Protein AF-A0A2V4BYX1-F1 (afdb_monomer_lite)

Foldseek 3Di:
DKWKWKDWQPDPDTDTDPDPDDDDPDFHKMKMKMDDPVDPPPIDIDIDTDHDWDDKDKDKDWDDDDPPPPDPPIDIDIDIDDTDD

pLDDT: mean 88.85, std 7.55, range [60.19, 96.19]

Radius of gyration: 26.19 Å; chains: 1; bounding box: 49×18×76 Å

Organism: NCBI:txid2211445

Structure (mmCIF, N/CA/C/O backbone):
data_AF-A0A2V4BYX1-F1
#
_entry.id   AF-A0A2V4BYX1-F1
#
loop_
_atom_site.group_PDB
_atom_site.id
_atom_site.type_symbol
_atom_site.label_atom_id
_atom_site.label_alt_id
_atom_site.label_comp_id
_atom_site.label_asym_id
_atom_site.label_entity_id
_atom_site.label_seq_id
_atom_site.pdbx_PDB_ins_code
_atom_site.Cartn_x
_atom_site.Cartn_y
_atom_site.Cartn_z
_atom_site.occupancy
_atom_site.B_iso_or_equiv
_atom_site.auth_seq_id
_atom_site.auth_comp_id
_atom_site.auth_asym_id
_atom_site.auth_atom_id
_atom_site.pdbx_PDB_model_num
ATOM 1 N N . ALA A 1 1 ? -12.578 -4.345 27.763 1.00 83.94 1 ALA A N 1
ATOM 2 C CA . ALA A 1 1 ? -12.572 -5.018 26.444 1.00 83.94 1 ALA A CA 1
ATOM 3 C C . ALA A 1 1 ? -12.127 -3.998 25.403 1.00 83.94 1 ALA A C 1
ATOM 5 O O . ALA A 1 1 ? -12.197 -2.821 25.712 1.00 83.94 1 ALA A O 1
ATOM 6 N N . TYR A 1 2 ? -11.653 -4.400 24.225 1.00 89.62 2 TYR A N 1
ATOM 7 C CA . TYR A 1 2 ? -11.264 -3.449 23.177 1.00 89.62 2 TYR A CA 1
ATOM 8 C C . TYR A 1 2 ? -12.130 -3.655 21.940 1.00 89.62 2 TYR A C 1
ATOM 10 O O . TYR A 1 2 ? -12.414 -4.797 21.578 1.00 89.62 2 TYR A O 1
ATOM 18 N N . SER A 1 3 ? -12.522 -2.559 21.295 1.00 92.19 3 SER A N 1
ATOM 19 C CA . SER A 1 3 ? -13.131 -2.582 19.966 1.00 92.19 3 SER A CA 1
ATOM 20 C C . SER A 1 3 ? -12.177 -1.977 18.946 1.00 92.19 3 SER A C 1
ATOM 22 O O . SER A 1 3 ? -11.511 -0.976 19.222 1.00 92.19 3 SER A O 1
ATOM 24 N N . TYR A 1 4 ? -12.144 -2.585 17.766 1.00 94.00 4 TYR A N 1
ATOM 25 C CA . TYR A 1 4 ? -11.274 -2.203 16.664 1.00 94.00 4 TYR A CA 1
ATOM 26 C C . TYR A 1 4 ? -12.132 -1.776 15.486 1.00 94.00 4 TYR A C 1
ATOM 28 O O . TYR A 1 4 ? -13.142 -2.410 15.180 1.00 94.00 4 TYR A O 1
ATOM 36 N N . GLU A 1 5 ? -11.729 -0.714 14.814 1.00 94.38 5 GLU A N 1
ATOM 37 C CA . GLU A 1 5 ? -12.414 -0.234 13.627 1.00 94.38 5 GLU A CA 1
ATOM 38 C C . GLU A 1 5 ? -11.428 0.431 12.667 1.00 94.38 5 GLU A C 1
ATOM 40 O O . GLU A 1 5 ? -10.378 0.939 13.066 1.00 94.38 5 GLU A O 1
ATOM 45 N N . VAL A 1 6 ? -11.767 0.411 11.384 1.00 9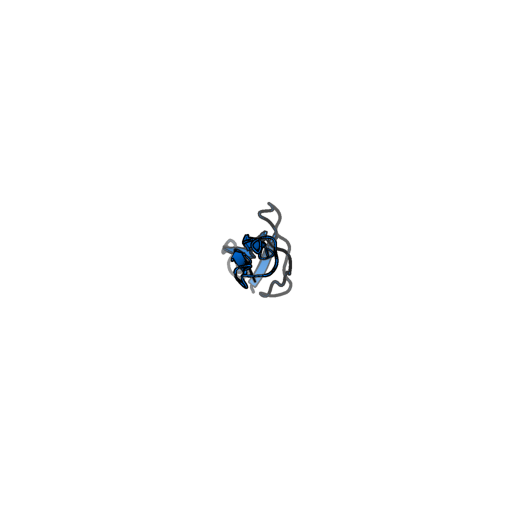5.44 6 VAL A N 1
ATOM 46 C CA . VAL A 1 6 ? -10.915 0.900 10.300 1.00 95.44 6 VAL A CA 1
ATOM 47 C C . VAL A 1 6 ? -11.706 1.793 9.362 1.00 95.44 6 VAL A C 1
ATOM 49 O O . VAL A 1 6 ? -12.827 1.473 8.971 1.00 95.44 6 VAL A O 1
ATOM 52 N N . SER A 1 7 ? -11.102 2.906 8.976 1.00 95.06 7 SER A N 1
ATOM 53 C CA . SER A 1 7 ? -11.507 3.691 7.822 1.00 95.06 7 SER A CA 1
ATOM 54 C C . SER A 1 7 ? -10.539 3.418 6.674 1.00 95.06 7 SER A C 1
ATOM 56 O O . SER A 1 7 ? -9.325 3.549 6.835 1.00 95.06 7 SER A O 1
ATOM 58 N N . ALA A 1 8 ? -11.072 3.016 5.522 1.00 92.06 8 ALA A N 1
ATOM 59 C CA . ALA A 1 8 ? -10.291 2.763 4.318 1.00 92.06 8 ALA A CA 1
ATOM 60 C C . ALA A 1 8 ? -10.211 4.015 3.433 1.00 92.06 8 ALA A C 1
ATOM 62 O O . ALA A 1 8 ? -11.171 4.779 3.326 1.00 92.06 8 ALA A O 1
ATOM 63 N N . ASN A 1 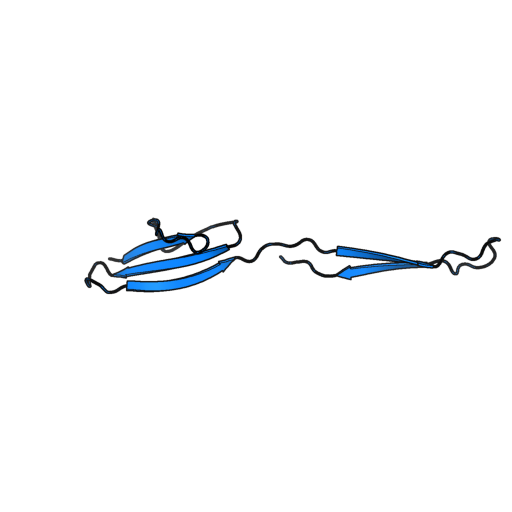9 ? -9.070 4.191 2.768 1.00 81.62 9 ASN A N 1
ATOM 64 C CA . ASN A 1 9 ? -8.795 5.227 1.768 1.00 81.62 9 ASN A CA 1
ATOM 65 C C . ASN A 1 9 ? -9.126 6.661 2.212 1.00 81.62 9 ASN A C 1
ATOM 67 O O . ASN A 1 9 ? -9.657 7.451 1.435 1.00 81.62 9 ASN A O 1
ATOM 71 N N . GLY A 1 10 ? -8.832 7.004 3.469 1.00 69.31 10 GLY A N 1
ATOM 72 C CA . GLY A 1 10 ? -9.129 8.337 4.010 1.00 69.31 10 GLY A CA 1
ATOM 73 C C . GLY A 1 10 ? -10.627 8.647 4.137 1.00 69.31 10 GLY A C 1
ATOM 74 O O . GLY A 1 10 ? -11.002 9.813 4.249 1.00 69.31 10 GLY A O 1
ATOM 75 N N . GLY A 1 11 ? -11.488 7.625 4.116 1.00 77.44 11 GLY A N 1
ATOM 76 C CA . GLY A 1 11 ? -12.925 7.778 4.305 1.00 77.44 11 GLY A CA 1
ATOM 77 C C . GLY A 1 11 ? -13.290 8.377 5.669 1.00 77.44 11 GLY A C 1
ATOM 78 O O . GLY A 1 11 ? -12.549 8.290 6.650 1.00 77.44 11 GLY A O 1
ATOM 79 N N . SER A 1 12 ? -14.474 8.979 5.761 1.00 77.62 12 SER A N 1
ATOM 80 C CA . SER A 1 12 ? -14.981 9.546 7.023 1.00 77.62 12 SER A CA 1
ATOM 81 C C . SER A 1 12 ? -15.703 8.521 7.907 1.00 77.62 12 SER A C 1
ATOM 83 O O . SER A 1 12 ? -16.066 8.831 9.039 1.00 77.62 12 SER A O 1
ATOM 85 N N . THR A 1 13 ? -15.926 7.306 7.402 1.00 88.06 13 THR A N 1
ATOM 86 C CA . THR A 1 13 ? -16.649 6.235 8.095 1.00 88.06 13 THR A CA 1
ATOM 87 C C . THR A 1 13 ? -15.694 5.163 8.596 1.00 88.06 13 THR A C 1
ATOM 89 O O . THR A 1 13 ? -14.864 4.667 7.835 1.00 88.06 13 THR A O 1
ATOM 92 N N . TYR A 1 14 ? -15.865 4.754 9.850 1.00 92.25 14 TYR A N 1
ATOM 93 C CA . TYR A 1 14 ? -15.168 3.607 10.417 1.00 92.25 14 TYR A CA 1
ATOM 94 C C . TYR A 1 14 ? -16.048 2.361 10.339 1.00 92.25 14 TYR A C 1
ATOM 96 O O . TYR A 1 14 ? -17.241 2.404 10.635 1.00 92.25 14 TYR A O 1
ATOM 104 N N . THR A 1 15 ? -15.445 1.250 9.934 1.00 93.19 15 THR A N 1
ATOM 105 C CA . THR A 1 15 ? -16.074 -0.070 9.879 1.00 93.19 15 THR A CA 1
ATOM 106 C C . THR A 1 15 ? -15.506 -0.930 10.997 1.00 93.19 15 THR A C 1
ATOM 108 O O . THR A 1 15 ? -14.287 -0.990 11.166 1.00 93.19 15 THR A O 1
ATOM 111 N N . ALA A 1 16 ? -16.371 -1.599 11.759 1.00 93.31 16 ALA A N 1
ATOM 112 C CA . ALA A 1 16 ? -15.948 -2.474 12.846 1.00 93.31 16 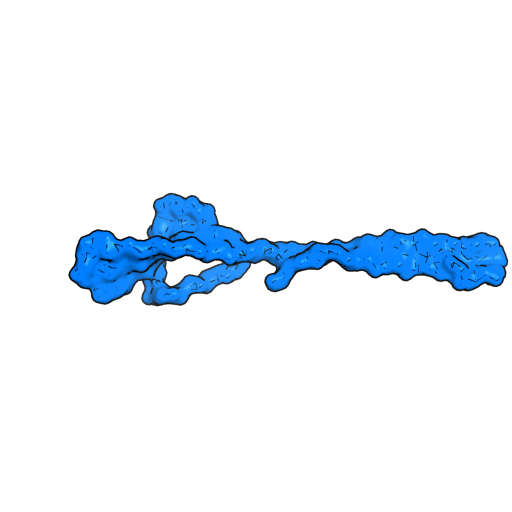ALA A CA 1
ATOM 113 C C . ALA A 1 16 ? -15.118 -3.659 12.325 1.00 93.31 16 ALA A C 1
ATOM 115 O O . ALA A 1 16 ? -15.454 -4.283 11.318 1.00 93.31 16 ALA A O 1
ATOM 116 N N . MET A 1 17 ? -14.047 -3.983 13.041 1.00 93.62 17 MET A N 1
ATOM 117 C CA . MET A 1 17 ? -13.186 -5.130 12.784 1.00 93.62 17 MET A CA 1
ATOM 118 C C . MET A 1 17 ? -13.465 -6.222 13.819 1.00 93.62 17 MET A C 1
ATOM 120 O O . MET A 1 17 ? -13.649 -5.946 15.004 1.00 93.62 17 MET A O 1
ATOM 124 N N . ALA A 1 18 ? -13.461 -7.480 13.375 1.00 90.19 18 ALA A N 1
ATOM 125 C CA . ALA A 1 18 ? -13.681 -8.630 14.254 1.00 90.19 18 ALA A CA 1
ATOM 126 C C . ALA A 1 18 ? -12.474 -8.945 15.161 1.00 90.19 18 ALA A C 1
ATOM 128 O O . ALA A 1 18 ? -12.620 -9.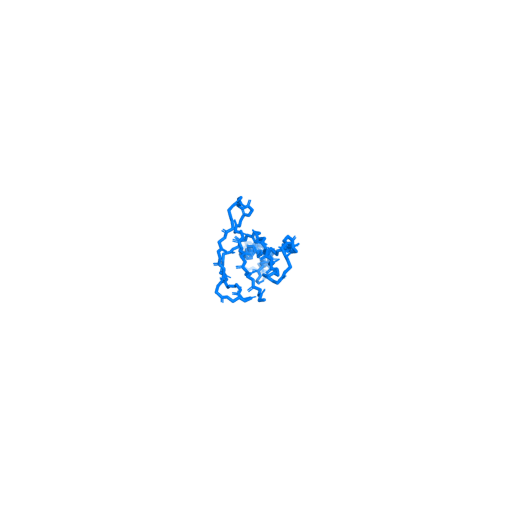630 16.170 1.00 90.19 18 ALA A O 1
ATOM 129 N N . SER A 1 19 ? -11.281 -8.466 14.803 1.00 91.69 19 SER A N 1
ATOM 130 C CA . SER A 1 19 ? -10.040 -8.645 15.560 1.00 91.69 19 SER A CA 1
ATOM 131 C C . SER A 1 19 ? -9.128 -7.427 15.390 1.00 91.69 19 SER A C 1
ATOM 133 O O . SER A 1 19 ? -9.480 -6.467 14.710 1.00 91.69 19 SER A O 1
ATOM 135 N N . ASN A 1 20 ? -7.934 -7.475 15.979 1.00 89.75 20 ASN A N 1
ATOM 136 C CA . ASN A 1 20 ? -6.878 -6.482 15.788 1.00 89.75 20 ASN A CA 1
ATOM 137 C C . ASN A 1 20 ? -6.095 -6.656 14.470 1.00 89.75 20 ASN A C 1
ATOM 139 O O . ASN A 1 20 ? -5.068 -6.005 14.287 1.00 89.75 20 ASN A O 1
ATOM 143 N N . VAL A 1 21 ? -6.538 -7.542 13.573 1.00 93.25 21 VAL A N 1
ATOM 144 C CA . VAL A 1 21 ? -5.875 -7.826 12.296 1.00 93.25 21 VAL A CA 1
ATOM 145 C C . VAL A 1 21 ? -6.759 -7.353 11.149 1.00 93.25 21 VAL A C 1
ATOM 147 O O . VAL A 1 21 ? -7.903 -7.783 11.012 1.00 93.25 21 VAL A O 1
ATOM 150 N N . TYR A 1 22 ? -6.208 -6.490 10.298 1.00 92.94 22 TYR A N 1
ATOM 151 C CA . TYR A 1 22 ? -6.829 -6.061 9.049 1.00 92.94 22 TYR A CA 1
ATOM 152 C C . TYR A 1 22 ? -5.987 -6.539 7.872 1.00 92.94 22 TYR A C 1
ATOM 154 O O . TYR A 1 22 ? -4.776 -6.326 7.852 1.00 92.94 22 TYR A O 1
ATOM 162 N N . THR A 1 23 ? -6.620 -7.188 6.896 1.00 92.69 23 THR A N 1
ATOM 163 C CA . THR A 1 23 ? -5.951 -7.691 5.690 1.00 92.69 23 THR A CA 1
ATOM 164 C C . THR A 1 23 ? -6.566 -7.042 4.460 1.00 92.69 23 THR A C 1
ATOM 166 O O . THR A 1 23 ? -7.783 -6.907 4.357 1.00 92.69 23 THR A O 1
ATOM 169 N N . THR A 1 24 ? -5.719 -6.599 3.536 1.00 90.06 24 THR A N 1
ATOM 170 C CA . THR A 1 24 ? -6.138 -5.967 2.283 1.00 90.06 24 THR A CA 1
ATOM 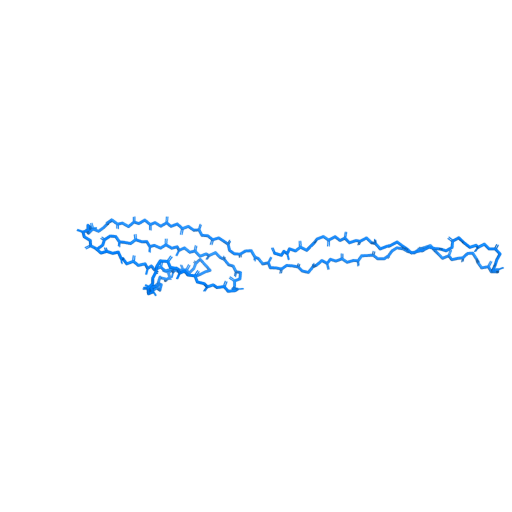171 C C . THR A 1 24 ? -5.047 -6.151 1.235 1.00 90.06 24 THR A C 1
ATOM 173 O O . THR A 1 24 ? -3.863 -6.113 1.559 1.00 90.06 24 THR A O 1
ATOM 176 N N . ALA A 1 25 ? -5.452 -6.342 -0.020 1.00 90.19 25 ALA A N 1
ATOM 177 C CA . ALA A 1 25 ? -4.566 -6.282 -1.186 1.00 90.19 25 ALA A CA 1
ATOM 178 C C . ALA A 1 25 ? -4.661 -4.925 -1.908 1.00 90.19 25 ALA A C 1
ATOM 180 O O . ALA A 1 25 ? -4.018 -4.709 -2.931 1.00 90.19 25 ALA A O 1
ATOM 181 N N . THR A 1 26 ? -5.502 -4.019 -1.402 1.00 91.12 26 THR A N 1
ATOM 182 C CA . THR A 1 26 ? -5.793 -2.746 -2.057 1.00 91.12 26 THR A CA 1
ATOM 183 C C . THR A 1 26 ? -4.863 -1.671 -1.521 1.00 91.12 26 THR A C 1
ATOM 185 O O . THR A 1 26 ? -4.832 -1.411 -0.314 1.00 91.12 26 THR A O 1
ATOM 188 N N . ALA A 1 27 ? -4.132 -1.027 -2.425 1.00 91.38 27 ALA A N 1
ATOM 189 C CA . ALA A 1 27 ? -3.338 0.144 -2.096 1.00 91.38 27 ALA A CA 1
ATOM 190 C C . ALA A 1 27 ? -4.229 1.297 -1.616 1.00 91.38 27 ALA A C 1
ATOM 192 O O . ALA A 1 27 ? -5.325 1.514 -2.135 1.00 91.38 27 ALA A O 1
ATOM 193 N N . GLY A 1 28 ? -3.748 2.036 -0.624 1.00 92.19 28 GLY A N 1
ATOM 194 C CA . GLY A 1 28 ? -4.493 3.119 -0.001 1.00 92.19 28 GLY A CA 1
ATOM 195 C C . GLY A 1 28 ? -4.041 3.419 1.421 1.00 92.19 28 GLY A C 1
ATOM 196 O O . GLY A 1 28 ? -3.196 2.727 1.990 1.00 92.19 28 GLY A O 1
ATOM 197 N N . THR A 1 29 ? -4.611 4.472 2.002 1.00 93.38 29 THR A N 1
ATOM 198 C CA . THR A 1 29 ? -4.347 4.879 3.387 1.00 93.38 29 THR A CA 1
ATOM 199 C C . THR A 1 29 ? -5.484 4.429 4.289 1.00 93.38 29 THR A C 1
ATOM 201 O O . THR A 1 29 ? -6.639 4.793 4.073 1.00 93.38 29 THR A O 1
ATOM 204 N N . TYR A 1 30 ? -5.143 3.666 5.319 1.00 94.38 30 TYR A N 1
ATOM 205 C CA . TYR A 1 30 ? -6.068 3.101 6.287 1.00 94.38 30 TYR A CA 1
ATOM 206 C C . TYR A 1 30 ? -5.855 3.753 7.647 1.00 94.38 30 TYR A C 1
ATOM 208 O O . TYR A 1 30 ? -4.733 3.798 8.154 1.00 94.38 30 TYR A O 1
ATOM 216 N N . THR A 1 31 ? -6.938 4.230 8.250 1.00 95.06 31 THR A N 1
ATOM 217 C CA . THR A 1 31 ? -6.930 4.795 9.599 1.00 95.06 31 THR A CA 1
ATOM 218 C C . THR A 1 31 ? -7.597 3.817 10.548 1.00 95.06 31 THR A C 1
ATOM 220 O O . THR A 1 31 ? -8.782 3.524 10.414 1.00 95.06 31 THR A O 1
ATOM 223 N N . PHE A 1 32 ? -6.847 3.324 11.521 1.00 94.25 32 PHE A N 1
ATOM 224 C CA . PHE A 1 32 ? -7.331 2.429 12.560 1.00 94.25 32 PHE A CA 1
ATOM 225 C C . PHE A 1 32 ? -7.687 3.225 13.802 1.00 94.25 32 PHE A C 1
ATOM 227 O O . PHE A 1 32 ? -6.921 4.096 14.216 1.00 94.25 32 PHE A O 1
ATOM 234 N N . ARG A 1 33 ? -8.818 2.898 14.420 1.00 93.06 33 ARG A N 1
ATOM 235 C CA . ARG A 1 33 ? -9.216 3.416 15.726 1.00 93.06 33 ARG A CA 1
ATOM 236 C C . ARG A 1 33 ? -9.411 2.249 16.684 1.00 93.06 33 ARG A C 1
ATOM 238 O O . ARG A 1 33 ? -10.045 1.247 16.356 1.00 93.06 33 ARG A O 1
ATOM 245 N N . VAL A 1 34 ? -8.814 2.378 17.859 1.00 93.44 34 VAL A N 1
ATOM 246 C CA . VAL A 1 34 ? -8.927 1.414 18.951 1.00 93.44 34 VAL A CA 1
ATOM 247 C C . VAL A 1 34 ? -9.573 2.122 20.126 1.00 93.44 34 VAL A C 1
ATOM 249 O O . VAL A 1 34 ? -9.123 3.200 20.517 1.00 93.44 34 VAL A O 1
ATOM 252 N N . THR A 1 35 ? -10.611 1.510 20.685 1.00 93.19 35 THR A N 1
ATOM 253 C CA . THR A 1 35 ? -11.369 2.058 21.814 1.00 93.19 35 THR A CA 1
ATOM 254 C C . THR A 1 35 ? -11.324 1.078 22.978 1.00 93.19 35 THR A C 1
ATOM 256 O O . THR A 1 35 ? -11.673 -0.095 22.812 1.00 93.19 35 THR A O 1
ATOM 259 N N . ASP A 1 36 ? -10.906 1.547 24.155 1.00 91.75 36 ASP A N 1
ATOM 260 C CA . ASP A 1 36 ? -11.033 0.774 25.393 1.00 91.75 36 ASP A CA 1
ATOM 261 C C . ASP A 1 36 ? -12.474 0.858 25.902 1.00 91.75 36 ASP A C 1
ATOM 263 O O . ASP A 1 36 ? -12.940 1.894 26.369 1.00 91.75 36 ASP A O 1
ATOM 267 N N . SER A 1 37 ? -13.192 -0.259 25.837 1.00 84.75 37 SER A N 1
ATOM 268 C CA . SER A 1 37 ? -14.568 -0.374 26.319 1.00 84.75 37 SER A CA 1
ATOM 269 C C . SER A 1 37 ? -14.686 -0.262 27.842 1.00 84.75 37 SER A C 1
ATOM 271 O O . SER A 1 37 ? -15.795 -0.094 28.339 1.00 84.75 37 SER A O 1
ATOM 273 N N . ASN A 1 38 ? -13.586 -0.383 28.594 1.00 85.38 38 ASN A N 1
ATOM 274 C CA . ASN A 1 38 ? -13.599 -0.209 30.048 1.00 85.38 38 ASN A CA 1
ATOM 275 C C . ASN A 1 38 ? -13.503 1.267 30.466 1.00 85.38 38 ASN A C 1
ATOM 277 O O . ASN A 1 38 ? -13.883 1.603 31.586 1.00 85.38 38 ASN A O 1
ATOM 281 N N . THR A 1 39 ? -13.011 2.138 29.578 1.00 84.00 39 THR A N 1
ATOM 282 C CA . THR A 1 39 ? -12.736 3.547 29.876 1.00 84.00 39 THR A CA 1
ATOM 283 C C . THR A 1 39 ? -13.433 4.438 28.844 1.00 84.00 39 THR A C 1
ATOM 285 O O . THR A 1 39 ? -12.895 4.658 27.756 1.00 84.00 39 THR A O 1
ATOM 288 N N . PRO A 1 40 ? -14.632 4.971 29.149 1.00 78.25 40 PRO A N 1
ATOM 289 C CA . PRO A 1 40 ? -15.396 5.784 28.209 1.00 78.25 40 PRO A CA 1
ATOM 290 C C . PRO A 1 40 ? -14.567 6.951 27.661 1.00 78.25 40 PRO A C 1
ATOM 292 O O . PRO A 1 40 ? -14.036 7.758 28.419 1.00 78.25 40 PRO A O 1
ATOM 295 N N . GLY A 1 41 ? -14.453 7.037 26.335 1.00 77.75 41 GLY A N 1
ATOM 296 C CA . GLY A 1 41 ? -13.715 8.105 25.654 1.00 77.75 41 GLY A CA 1
ATOM 297 C C . GLY A 1 41 ? -12.217 7.848 25.454 1.00 77.75 41 GLY A C 1
ATOM 298 O O . GLY A 1 41 ? -11.562 8.644 24.782 1.00 77.75 41 GLY A O 1
ATOM 299 N N . CYS A 1 42 ? -11.666 6.738 25.954 1.00 90.25 42 CYS A N 1
ATOM 300 C CA . CYS A 1 42 ? -10.287 6.362 25.656 1.00 90.25 42 CYS A CA 1
ATOM 301 C C . CYS A 1 42 ? -10.204 5.756 24.247 1.00 90.25 42 CYS A C 1
ATOM 303 O O . CYS A 1 42 ? -10.492 4.575 24.035 1.00 90.25 42 CYS A O 1
ATOM 305 N N . THR A 1 43 ? -9.839 6.597 23.278 1.00 92.12 43 THR A N 1
ATOM 306 C CA . THR A 1 43 ? -9.672 6.215 21.872 1.00 92.12 43 THR A CA 1
ATOM 307 C C . THR A 1 43 ? -8.295 6.620 21.370 1.00 92.12 43 THR A C 1
ATOM 309 O O . THR A 1 43 ? -7.799 7.700 21.689 1.00 92.12 43 THR A O 1
ATOM 312 N N . VAL A 1 44 ? -7.673 5.749 20.579 1.00 93.38 44 VAL A N 1
ATOM 313 C CA . VAL A 1 44 ? -6.396 6.018 19.911 1.00 93.38 44 VAL A CA 1
ATOM 314 C C . VAL A 1 44 ? -6.557 5.740 18.428 1.00 93.38 44 VAL A C 1
ATOM 316 O O . VAL A 1 44 ? -7.137 4.724 18.042 1.00 93.38 44 VAL A O 1
ATOM 319 N N . THR A 1 45 ? -6.031 6.637 17.597 1.00 93.12 45 THR A N 1
ATOM 320 C CA . THR A 1 45 ? -6.026 6.493 16.140 1.00 93.12 45 THR A CA 1
ATOM 321 C C . THR A 1 45 ? -4.610 6.352 15.607 1.00 93.12 45 THR A C 1
ATOM 323 O O . THR A 1 45 ? -3.713 7.074 16.038 1.00 93.12 45 THR A O 1
ATOM 326 N N . THR A 1 46 ? -4.418 5.470 14.632 1.00 93.31 46 THR A N 1
ATOM 327 C CA . THR A 1 46 ? -3.160 5.330 13.891 1.00 93.31 46 THR A CA 1
ATOM 328 C C . THR A 1 46 ? -3.432 5.167 12.402 1.00 93.31 46 THR A C 1
ATOM 330 O O . THR A 1 46 ? -4.511 4.728 12.010 1.00 93.31 46 THR A O 1
ATOM 333 N N . THR A 1 47 ? -2.464 5.519 11.565 1.00 93.19 47 THR A N 1
ATOM 334 C CA . THR A 1 47 ? -2.589 5.470 10.106 1.00 93.19 47 THR A CA 1
ATOM 335 C C . THR A 1 47 ? -1.520 4.576 9.507 1.00 93.19 47 THR A C 1
ATOM 337 O O . THR A 1 47 ? -0.352 4.682 9.877 1.00 93.19 47 THR A O 1
ATOM 340 N N . ALA A 1 48 ? -1.903 3.749 8.540 1.00 92.50 48 ALA A N 1
ATOM 341 C CA . ALA A 1 48 ? -0.981 2.962 7.734 1.00 92.50 48 ALA A CA 1
ATOM 342 C C . ALA A 1 48 ? -1.281 3.148 6.246 1.00 92.50 48 ALA A C 1
ATOM 344 O O . ALA A 1 48 ? -2.440 3.251 5.847 1.00 92.50 48 ALA A O 1
ATOM 345 N N . THR A 1 49 ? -0.236 3.156 5.424 1.00 92.19 49 THR A N 1
ATOM 346 C CA . THR A 1 49 ? -0.366 3.264 3.969 1.00 92.19 49 THR A CA 1
ATOM 347 C C . THR A 1 49 ? 0.109 1.976 3.321 1.00 92.19 49 THR A C 1
ATOM 349 O O . THR A 1 49 ? 1.196 1.487 3.617 1.00 92.19 49 THR A O 1
ATOM 352 N N . VAL A 1 50 ? -0.721 1.439 2.433 1.00 91.69 50 VAL A N 1
ATOM 353 C CA . VAL A 1 50 ? -0.374 0.355 1.519 1.00 91.69 50 VAL A CA 1
ATOM 354 C C . VAL A 1 50 ? -0.051 0.995 0.178 1.00 91.69 50 VAL A C 1
ATOM 356 O O . VAL A 1 50 ? -0.919 1.613 -0.442 1.00 91.69 50 VAL A O 1
ATOM 359 N N . ASN A 1 51 ? 1.202 0.888 -0.251 1.00 90.88 51 ASN A N 1
ATOM 360 C CA . ASN A 1 51 ? 1.656 1.514 -1.487 1.00 90.88 51 ASN A CA 1
ATOM 361 C C . ASN A 1 51 ? 1.167 0.725 -2.707 1.00 90.88 51 ASN A C 1
ATOM 363 O O . ASN A 1 51 ? 1.006 -0.493 -2.658 1.00 90.88 51 ASN A O 1
ATOM 367 N N . THR A 1 52 ? 0.947 1.424 -3.819 1.00 89.38 52 THR A N 1
ATOM 368 C CA . THR A 1 52 ? 0.655 0.778 -5.100 1.00 89.38 52 THR A CA 1
ATOM 369 C C . THR A 1 52 ? 1.875 0.028 -5.619 1.00 89.38 52 THR A C 1
ATOM 371 O O . THR A 1 52 ? 3.002 0.534 -5.576 1.00 89.38 52 THR A O 1
ATOM 374 N N . ILE A 1 53 ? 1.620 -1.147 -6.182 1.00 91.31 53 ILE A N 1
ATOM 375 C CA . ILE A 1 53 ? 2.582 -1.861 -7.016 1.00 91.31 53 ILE A CA 1
ATOM 376 C C . ILE A 1 53 ? 2.641 -1.152 -8.371 1.00 91.31 53 ILE A C 1
ATOM 378 O O . ILE A 1 53 ? 1.610 -0.775 -8.929 1.00 91.31 53 ILE A O 1
ATOM 382 N N . SER A 1 54 ? 3.854 -0.928 -8.861 1.00 91.56 54 SER A N 1
ATOM 383 C CA . SER A 1 54 ? 4.126 -0.298 -10.148 1.00 91.56 54 SER A CA 1
ATOM 384 C C . SER A 1 54 ? 4.998 -1.220 -10.982 1.00 91.56 54 SER A C 1
ATOM 386 O O . SER A 1 54 ? 5.927 -1.841 -10.461 1.00 91.56 54 SER A O 1
ATOM 388 N N . ASP A 1 55 ? 4.695 -1.300 -12.273 1.00 91.94 55 ASP A N 1
ATOM 389 C CA . ASP A 1 55 ? 5.468 -2.123 -13.191 1.00 91.94 55 ASP A CA 1
ATOM 390 C C . ASP A 1 55 ? 6.825 -1.463 -13.490 1.00 91.94 55 ASP A C 1
ATOM 392 O O . ASP A 1 55 ? 6.901 -0.238 -13.658 1.00 91.94 55 ASP A O 1
ATOM 396 N N . PRO A 1 56 ? 7.917 -2.242 -13.575 1.00 93.62 56 PRO A N 1
ATOM 397 C CA . PRO A 1 56 ? 9.184 -1.726 -14.060 1.00 93.62 56 PRO A CA 1
ATOM 398 C C . PRO A 1 56 ? 9.085 -1.392 -15.551 1.00 93.62 56 PRO A C 1
ATOM 400 O O . PRO A 1 56 ? 8.388 -2.045 -16.328 1.00 93.62 56 PRO A O 1
ATOM 403 N N . THR A 1 57 ? 9.847 -0.391 -15.971 1.00 95.06 57 THR A N 1
ATOM 404 C CA . THR A 1 57 ? 9.978 -0.007 -17.379 1.00 95.06 57 THR A CA 1
ATOM 405 C C . THR A 1 57 ? 11.313 -0.479 -17.931 1.00 95.06 57 THR A C 1
ATOM 407 O O . THR A 1 57 ? 12.300 -0.579 -17.201 1.00 95.06 57 THR A O 1
ATOM 410 N N . VAL A 1 58 ? 11.355 -0.762 -19.233 1.00 95.75 58 VAL A N 1
ATOM 411 C CA . VAL A 1 58 ? 12.586 -1.112 -19.947 1.00 95.75 58 VAL A CA 1
ATOM 412 C C . VAL A 1 58 ? 12.681 -0.249 -21.191 1.00 95.75 58 VAL A C 1
ATOM 414 O O . VAL A 1 58 ? 11.741 -0.170 -21.980 1.00 95.75 58 VAL A O 1
ATOM 417 N N . THR A 1 59 ? 13.832 0.385 -21.376 1.00 96.19 59 THR A N 1
ATOM 418 C CA . THR A 1 59 ? 14.152 1.141 -22.587 1.00 96.19 59 THR A CA 1
ATOM 419 C C . THR A 1 59 ? 15.259 0.435 -23.353 1.00 96.19 59 THR A C 1
ATOM 421 O O . THR A 1 59 ? 16.217 -0.060 -22.758 1.00 96.19 59 THR A O 1
ATOM 424 N N . ALA A 1 60 ? 15.108 0.355 -24.674 1.00 95.62 60 ALA A N 1
ATOM 425 C CA . ALA A 1 60 ? 16.090 -0.248 -25.561 1.00 95.62 60 ALA A CA 1
ATOM 426 C C . ALA A 1 60 ? 16.780 0.842 -26.380 1.00 95.62 60 ALA A C 1
ATOM 428 O O . ALA A 1 60 ? 16.123 1.609 -27.084 1.00 95.62 60 ALA A O 1
ATOM 429 N N . THR A 1 61 ? 18.107 0.873 -26.316 1.00 95.06 61 THR A N 1
ATOM 430 C CA . THR A 1 61 ? 18.936 1.751 -27.142 1.00 95.06 61 THR A CA 1
ATOM 431 C C . THR A 1 61 ? 19.788 0.882 -28.045 1.00 95.06 61 THR A C 1
ATOM 433 O O . THR A 1 61 ? 20.507 0.013 -27.556 1.00 95.06 61 THR A O 1
ATOM 436 N N . GLN A 1 62 ? 19.713 1.107 -29.356 1.00 92.69 62 GLN A N 1
ATOM 437 C CA . GLN A 1 62 ? 20.465 0.320 -30.330 1.00 92.69 62 GLN A CA 1
ATOM 438 C C . GLN A 1 62 ? 21.509 1.150 -31.071 1.00 92.69 62 GLN A C 1
ATOM 440 O O . GLN A 1 62 ? 21.300 2.324 -31.379 1.00 92.69 62 GLN A O 1
ATOM 445 N N . VAL A 1 63 ? 22.604 0.486 -31.421 1.00 91.62 63 VAL A N 1
ATOM 446 C CA . VAL A 1 63 ? 23.567 0.925 -32.424 1.00 91.62 63 VAL A CA 1
ATOM 447 C C . VAL A 1 63 ? 23.374 0.036 -33.645 1.00 91.62 63 VAL A C 1
A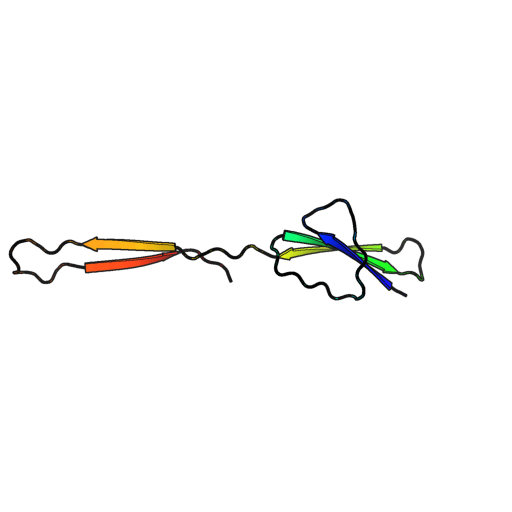TOM 449 O O . VAL A 1 63 ? 23.521 -1.184 -33.566 1.00 91.62 63 VAL A O 1
ATOM 452 N N . ASN A 1 64 ? 23.018 0.645 -34.776 1.00 86.88 64 ASN A N 1
ATOM 453 C CA . ASN A 1 64 ? 22.885 -0.082 -36.034 1.00 86.88 64 ASN A CA 1
ATOM 454 C C . ASN A 1 64 ? 24.257 -0.551 -36.517 1.00 86.88 64 ASN A C 1
ATOM 456 O O . ASN A 1 64 ? 25.234 0.196 -36.461 1.00 86.88 64 ASN A O 1
ATOM 460 N N . VAL A 1 65 ? 24.307 -1.774 -37.039 1.00 87.19 65 VAL A N 1
ATOM 461 C CA . VAL A 1 65 ? 25.503 -2.289 -37.704 1.00 87.19 65 VAL A CA 1
ATOM 462 C C . VAL A 1 65 ? 25.834 -1.432 -38.928 1.00 87.19 65 VAL A C 1
ATOM 464 O O . VAL A 1 65 ? 24.937 -0.971 -39.640 1.00 87.19 65 VAL A O 1
ATOM 467 N N . SER A 1 66 ? 27.120 -1.211 -39.196 1.00 84.06 66 SER A N 1
ATOM 468 C CA . SER A 1 66 ? 27.534 -0.537 -40.428 1.00 84.06 66 SER A CA 1
ATOM 469 C C . SER A 1 66 ? 27.118 -1.361 -41.655 1.00 84.06 66 SER A C 1
ATOM 471 O O . SER A 1 66 ? 27.399 -2.559 -41.733 1.00 84.06 66 SER A O 1
ATOM 473 N N . CYS A 1 67 ? 26.445 -0.727 -42.624 1.00 72.81 67 CYS A N 1
ATOM 474 C CA . CYS A 1 67 ? 26.057 -1.387 -43.873 1.00 72.81 67 CYS A CA 1
ATOM 475 C C . CYS A 1 67 ? 27.278 -1.996 -44.583 1.00 72.81 67 CYS A C 1
ATOM 477 O O . CYS A 1 67 ? 28.361 -1.410 -44.575 1.00 72.81 67 CYS A O 1
ATOM 479 N N . ASN A 1 68 ? 27.058 -3.136 -45.247 1.00 68.31 68 ASN A N 1
ATOM 480 C CA . ASN A 1 68 ? 28.051 -3.963 -45.956 1.00 68.31 68 ASN A CA 1
ATOM 481 C C . ASN A 1 68 ? 28.850 -4.970 -45.104 1.00 68.31 68 ASN A C 1
ATOM 483 O O . ASN A 1 68 ? 29.942 -5.365 -45.498 1.00 68.31 68 ASN A O 1
ATOM 487 N N . GLY A 1 69 ? 28.309 -5.431 -43.968 1.00 60.19 69 GLY A N 1
ATOM 488 C CA . GLY A 1 69 ? 28.666 -6.727 -43.354 1.00 60.19 69 GLY A CA 1
ATOM 489 C C . GLY A 1 69 ? 30.097 -6.895 -42.821 1.00 60.19 69 GLY A C 1
ATOM 490 O O . GLY A 1 69 ? 30.442 -7.981 -42.368 1.00 60.19 69 GLY A O 1
ATOM 491 N N . GLY A 1 70 ? 30.930 -5.852 -42.868 1.00 66.88 70 GLY A N 1
ATOM 492 C CA . GLY A 1 70 ? 32.351 -5.940 -42.517 1.00 66.88 70 GLY A CA 1
ATOM 493 C C . GLY A 1 70 ? 32.679 -5.705 -41.040 1.00 66.88 70 GLY A C 1
ATOM 494 O O . GLY A 1 70 ? 33.773 -6.055 -40.609 1.00 66.88 70 GLY A O 1
ATOM 495 N N . ALA A 1 71 ? 31.765 -5.124 -40.255 1.00 71.88 71 ALA A N 1
ATOM 496 C CA . ALA A 1 71 ? 32.002 -4.796 -38.849 1.00 71.88 71 ALA A CA 1
ATOM 497 C C . ALA A 1 71 ? 30.905 -5.377 -37.947 1.00 71.88 71 ALA A C 1
ATOM 499 O O . ALA A 1 71 ? 29.725 -5.118 -38.159 1.00 71.88 71 ALA A O 1
ATOM 500 N N . SER A 1 72 ? 31.291 -6.103 -36.896 1.00 77.69 72 SER A N 1
ATOM 501 C CA . SER A 1 72 ? 30.384 -6.590 -35.841 1.00 77.69 72 SER A CA 1
ATOM 502 C C . SER A 1 72 ? 30.196 -5.535 -34.744 1.00 77.69 72 SER A C 1
ATOM 504 O O . SER A 1 72 ? 30.464 -5.790 -33.575 1.00 77.69 72 SER A O 1
ATOM 506 N N . ASN A 1 73 ? 29.806 -4.317 -35.131 1.00 83.69 73 ASN A N 1
ATOM 507 C CA . ASN A 1 73 ? 29.708 -3.156 -34.234 1.00 83.69 73 ASN A CA 1
ATOM 508 C C . ASN A 1 73 ? 28.271 -2.779 -33.841 1.00 83.69 73 ASN A C 1
ATOM 510 O O . ASN A 1 73 ? 28.075 -1.799 -33.125 1.00 83.69 73 ASN A O 1
ATOM 514 N N . GLY A 1 74 ? 27.274 -3.532 -34.309 1.00 88.19 74 GLY A N 1
ATOM 515 C CA . GLY A 1 74 ? 25.901 -3.363 -33.852 1.00 88.19 74 GLY A CA 1
ATOM 516 C C . GLY A 1 74 ? 25.751 -3.804 -32.396 1.00 88.19 74 GLY A C 1
ATOM 517 O O . GLY A 1 74 ? 26.358 -4.787 -31.972 1.00 88.19 74 GLY A O 1
ATOM 518 N N . SER A 1 75 ? 24.934 -3.094 -31.628 1.00 91.44 75 SER A N 1
ATOM 519 C CA . SER A 1 75 ? 24.651 -3.440 -30.235 1.00 91.44 75 SER A CA 1
ATOM 520 C C . SER A 1 75 ? 23.237 -3.031 -29.842 1.00 91.44 75 SER A C 1
ATOM 522 O O . SER A 1 75 ? 22.629 -2.157 -30.458 1.00 91.44 75 SER A O 1
ATOM 524 N N . VAL A 1 76 ? 22.708 -3.675 -28.805 1.00 92.94 76 VAL A N 1
ATOM 525 C CA . VAL A 1 76 ? 21.483 -3.253 -28.130 1.00 92.94 76 VAL A CA 1
ATOM 526 C C . VAL A 1 76 ? 21.739 -3.256 -26.632 1.00 92.94 76 VAL A C 1
ATOM 528 O O . VAL A 1 76 ? 22.254 -4.227 -26.081 1.00 92.94 76 VAL A O 1
ATOM 531 N N . THR A 1 77 ? 21.385 -2.158 -25.983 1.00 95.62 77 THR A N 1
ATOM 532 C CA . THR A 1 77 ? 21.469 -1.996 -24.536 1.00 95.62 77 THR A CA 1
ATOM 533 C C . THR A 1 77 ? 20.060 -1.851 -23.994 1.00 95.62 77 THR A C 1
ATOM 535 O O . THR A 1 77 ? 19.305 -0.990 -24.448 1.00 95.62 77 THR A O 1
ATOM 538 N N . LEU A 1 78 ? 19.711 -2.697 -23.026 1.00 95.38 78 LEU A N 1
ATOM 539 C CA . LEU A 1 78 ? 18.453 -2.617 -22.292 1.00 95.38 78 LEU A CA 1
ATOM 540 C C . LEU A 1 78 ? 18.708 -1.961 -20.939 1.00 95.38 78 LEU A C 1
ATOM 542 O O . LEU A 1 78 ? 19.532 -2.443 -20.162 1.00 95.38 78 LEU A O 1
ATOM 546 N N . THR A 1 79 ? 17.976 -0.893 -20.649 1.00 95.50 79 THR A N 1
ATOM 547 C CA . THR A 1 79 ? 18.051 -0.186 -19.371 1.00 95.50 79 THR A CA 1
ATOM 548 C C . THR A 1 79 ? 16.705 -0.292 -18.672 1.00 95.50 79 THR A C 1
ATOM 550 O O . THR A 1 79 ? 15.705 0.246 -19.155 1.00 95.50 79 THR A O 1
ATOM 553 N N . GLY A 1 80 ? 16.683 -1.003 -17.545 1.00 93.88 80 GLY A N 1
ATOM 554 C CA . GLY A 1 80 ? 15.526 -1.079 -16.656 1.00 93.88 80 GLY A CA 1
ATOM 555 C C . GLY A 1 80 ? 15.448 0.126 -15.716 1.00 93.88 80 GLY A C 1
ATOM 556 O O . GLY A 1 80 ? 16.481 0.636 -15.282 1.00 93.88 80 GLY A O 1
ATOM 557 N N . ALA A 1 81 ? 14.237 0.569 -15.386 1.00 93.88 81 ALA A N 1
ATOM 558 C CA . ALA A 1 81 ? 13.995 1.634 -14.416 1.00 93.88 81 ALA A CA 1
ATOM 559 C C . ALA A 1 81 ? 12.641 1.469 -13.705 1.00 93.88 81 ALA A C 1
ATOM 561 O O . ALA A 1 81 ? 11.670 0.999 -14.300 1.00 93.88 81 ALA A O 1
ATOM 562 N N . GLY A 1 82 ? 12.558 1.935 -12.456 1.00 90.69 82 GLY A N 1
ATOM 563 C CA . GLY A 1 82 ? 11.326 1.915 -11.659 1.00 90.69 82 GLY A CA 1
ATOM 564 C C . GLY A 1 82 ? 10.952 0.525 -11.132 1.00 90.69 82 GLY A C 1
ATOM 565 O O . GLY A 1 82 ? 11.821 -0.326 -10.953 1.00 90.69 82 GLY A O 1
ATOM 566 N N . GLY A 1 83 ? 9.655 0.321 -10.887 1.00 86.56 83 GLY A N 1
ATOM 567 C CA . GLY A 1 83 ? 9.095 -0.887 -10.280 1.00 86.56 83 GLY A CA 1
ATOM 568 C C . GLY A 1 83 ? 8.972 -0.799 -8.754 1.00 86.56 83 GLY A C 1
ATOM 569 O O . GLY A 1 83 ? 9.836 -0.237 -8.079 1.00 86.56 83 GLY A O 1
ATOM 570 N N . SER A 1 84 ? 7.903 -1.369 -8.202 1.00 85.12 84 SER A N 1
ATOM 571 C CA . SER A 1 84 ? 7.728 -1.579 -6.757 1.00 85.12 84 SER A CA 1
ATOM 572 C C . SER A 1 84 ? 7.119 -2.956 -6.492 1.00 85.12 84 SER A C 1
ATOM 574 O O . SER A 1 84 ? 6.382 -3.467 -7.332 1.00 85.12 84 SER A O 1
ATOM 576 N N . GLY A 1 85 ? 7.447 -3.561 -5.347 1.00 73.44 85 GLY A N 1
ATOM 577 C CA . GLY A 1 85 ? 6.965 -4.880 -4.923 1.00 73.44 85 GLY A CA 1
ATOM 578 C C . GLY A 1 85 ? 6.633 -4.928 -3.442 1.00 73.44 85 GLY A C 1
ATOM 579 O O . GLY A 1 85 ? 6.928 -3.929 -2.745 1.00 73.44 85 GLY A O 1
#

Secondary structure (DSSP, 8-state):
-EEEEEE-TT-S--EEESSS-----S-EEEEEEEEETTSTT-EEEEEEEEPPP--EEEEEEEEPPPTTS-----EEEEEEEE---

Sequence (85 aa):
AYSYEVSANGGSTYTAMASNVYTTATAGTYTFRVTDSNTPGCTVTTTATVNTISDPTVTATQVNVSCNGGASNGSVTLTGAGGSG